Protein AF-A0A3D0PWL9-F1 (afdb_monomer_lite)

Structure (mmCIF, N/CA/C/O backbone):
data_AF-A0A3D0PWL9-F1
#
_entry.id   AF-A0A3D0PWL9-F1
#
loop_
_atom_site.group_PDB
_atom_site.id
_atom_site.type_symbol
_atom_site.label_atom_id
_atom_site.label_alt_id
_atom_site.label_comp_id
_atom_site.label_asym_id
_atom_site.label_entity_id
_atom_site.label_seq_id
_atom_site.pdbx_PDB_ins_code
_atom_site.Cartn_x
_atom_site.Cartn_y
_atom_site.Cartn_z
_atom_site.occupancy
_atom_site.B_iso_or_equiv
_atom_site.auth_seq_id
_atom_site.auth_comp_id
_atom_site.auth_asym_id
_atom_site.auth_atom_id
_atom_site.pdbx_PDB_model_num
ATOM 1 N N . MET A 1 1 ? -7.372 16.888 -9.973 1.00 83.00 1 MET A N 1
ATOM 2 C CA . MET A 1 1 ? -7.959 16.353 -8.741 1.00 83.00 1 MET A CA 1
ATOM 3 C C . MET A 1 1 ? -7.064 16.770 -7.584 1.00 83.00 1 MET A C 1
ATOM 5 O O . MET A 1 1 ? -5.863 16.536 -7.675 1.00 83.00 1 MET A O 1
ATOM 9 N N . THR A 1 2 ? -7.591 17.469 -6.586 1.00 95.00 2 THR A N 1
ATOM 10 C CA . THR A 1 2 ? -6.885 17.849 -5.353 1.00 95.00 2 THR A CA 1
ATOM 11 C C . THR A 1 2 ? -6.848 16.678 -4.365 1.00 95.00 2 THR A C 1
ATOM 13 O O . THR A 1 2 ? -7.515 15.664 -4.570 1.00 95.00 2 THR A O 1
ATOM 16 N N . GLU A 1 3 ? -6.076 16.801 -3.282 1.00 89.62 3 GLU A N 1
ATOM 17 C CA . GLU A 1 3 ? -6.053 15.789 -2.212 1.00 89.62 3 GLU A CA 1
ATOM 18 C C . GLU A 1 3 ? -7.421 15.615 -1.540 1.00 89.62 3 GLU A C 1
ATOM 20 O O . GLU A 1 3 ? -7.842 14.486 -1.294 1.00 89.62 3 GLU A O 1
ATOM 25 N N . ASP A 1 4 ? -8.155 16.709 -1.327 1.00 94.19 4 ASP A N 1
ATOM 26 C CA . ASP A 1 4 ? -9.501 16.666 -0.746 1.00 94.19 4 ASP A CA 1
ATOM 27 C C . ASP A 1 4 ? -10.515 15.990 -1.685 1.00 94.19 4 ASP A C 1
ATOM 29 O O . ASP A 1 4 ? -11.371 15.218 -1.241 1.00 94.19 4 ASP A O 1
ATOM 33 N N . GLU A 1 5 ? -10.399 16.226 -2.997 1.00 96.50 5 GLU A N 1
ATOM 34 C CA . GLU A 1 5 ? -11.225 15.551 -4.005 1.00 96.50 5 GLU A CA 1
ATOM 35 C C . GLU A 1 5 ? -10.928 14.041 -4.038 1.00 96.50 5 GLU A C 1
ATOM 37 O O . GLU A 1 5 ? -11.859 13.238 -4.045 1.00 96.50 5 GLU A O 1
ATOM 42 N N . MET A 1 6 ? -9.652 13.636 -3.965 1.00 95.88 6 MET A N 1
ATOM 43 C CA . MET A 1 6 ? -9.267 12.219 -3.856 1.00 95.88 6 MET A CA 1
ATOM 44 C C . MET A 1 6 ? -9.830 11.573 -2.593 1.00 95.88 6 MET A C 1
ATOM 46 O O . MET A 1 6 ? -10.411 10.488 -2.651 1.00 95.88 6 MET A O 1
ATOM 50 N N . LYS A 1 7 ? -9.696 12.255 -1.452 1.00 95.56 7 LYS A N 1
ATOM 51 C CA . LYS A 1 7 ? -10.207 11.763 -0.176 1.00 95.56 7 LYS A CA 1
ATOM 52 C C . LYS A 1 7 ? -11.719 11.560 -0.209 1.00 95.56 7 LYS A C 1
ATOM 54 O O . LYS A 1 7 ? -12.205 10.568 0.328 1.00 95.56 7 LYS A O 1
ATOM 59 N N . THR A 1 8 ? -12.451 12.460 -0.861 1.00 97.69 8 THR A N 1
ATOM 60 C CA . THR A 1 8 ? -13.902 12.321 -1.042 1.00 97.69 8 THR A CA 1
ATOM 61 C C . THR A 1 8 ? -14.238 11.021 -1.777 1.00 97.69 8 THR A C 1
ATOM 63 O O . THR A 1 8 ? -15.021 10.224 -1.266 1.00 97.69 8 THR A O 1
ATOM 66 N N . VAL A 1 9 ? -13.561 10.742 -2.896 1.00 97.81 9 VAL A N 1
ATOM 67 C CA . VAL A 1 9 ? -13.748 9.498 -3.666 1.00 97.81 9 VAL A CA 1
ATOM 68 C C . VAL A 1 9 ? -13.426 8.255 -2.831 1.00 97.81 9 VAL A C 1
ATOM 70 O O . VAL A 1 9 ? -14.142 7.257 -2.895 1.00 97.81 9 VAL A O 1
ATOM 73 N N . TRP A 1 10 ? -12.370 8.292 -2.015 1.00 97.12 10 TRP A N 1
ATOM 74 C CA . TRP A 1 10 ? -12.022 7.173 -1.134 1.00 97.12 10 TRP A CA 1
ATOM 75 C C . TRP A 1 10 ? -13.107 6.890 -0.095 1.00 97.12 10 TRP A C 1
ATOM 77 O O . TRP A 1 10 ? -13.467 5.732 0.111 1.00 97.12 10 TRP A O 1
ATOM 87 N N . LEU A 1 11 ? -13.651 7.932 0.536 1.00 97.88 11 LEU A N 1
ATOM 88 C CA . LEU A 1 11 ? -14.716 7.789 1.528 1.00 97.88 11 LEU A CA 1
ATOM 89 C C . LEU A 1 11 ? -16.005 7.247 0.898 1.00 97.88 11 LEU A C 1
ATOM 91 O O . LEU A 1 11 ? -16.602 6.327 1.452 1.00 97.88 11 LEU A O 1
ATOM 95 N N . GLU A 1 12 ? -16.388 7.747 -0.278 1.00 98.12 12 GLU A N 1
ATOM 96 C CA . GLU A 1 12 ? -17.533 7.232 -1.042 1.00 98.12 12 GLU A CA 1
ATOM 97 C C . GLU A 1 12 ? -17.338 5.761 -1.440 1.00 98.12 12 GLU A C 1
ATOM 99 O O . GLU A 1 12 ? -18.257 4.950 -1.333 1.00 98.12 12 GLU A O 1
ATOM 104 N N . SER A 1 13 ? -16.123 5.387 -1.845 1.00 97.56 13 SER A N 1
ATOM 105 C CA . SER A 1 13 ? -15.772 4.006 -2.191 1.00 97.56 13 SER A CA 1
ATOM 106 C C . SER A 1 13 ? -15.861 3.064 -0.980 1.00 97.56 13 SER A C 1
ATOM 108 O O . SER A 1 13 ? -16.350 1.935 -1.089 1.00 97.56 13 SER A O 1
ATOM 110 N N . ILE A 1 14 ? -15.437 3.520 0.202 1.00 98.19 14 ILE A N 1
ATOM 111 C CA . ILE A 1 14 ? -15.566 2.752 1.448 1.00 98.19 14 ILE A CA 1
ATOM 112 C C . ILE A 1 14 ? -17.038 2.588 1.838 1.00 98.19 14 ILE A C 1
ATOM 114 O O . ILE A 1 14 ? -17.431 1.482 2.210 1.00 98.19 14 ILE A O 1
ATOM 118 N N . ASP A 1 15 ? -17.842 3.649 1.740 1.00 98.31 15 ASP A N 1
ATOM 119 C CA . ASP A 1 15 ? -19.278 3.612 2.050 1.00 98.31 15 ASP A CA 1
ATOM 120 C C . ASP A 1 15 ? -20.036 2.664 1.107 1.00 98.31 15 ASP A C 1
ATOM 122 O O . ASP A 1 15 ? -20.815 1.821 1.550 1.00 98.31 15 ASP A O 1
ATOM 126 N N . HIS A 1 16 ? -19.731 2.725 -0.191 1.00 98.19 16 HIS A N 1
ATOM 127 C CA . HIS A 1 16 ? -20.399 1.920 -1.208 1.00 98.19 16 HIS A CA 1
ATOM 128 C C . HIS A 1 16 ? -20.038 0.426 -1.143 1.00 98.19 16 HIS A C 1
ATOM 130 O O . HIS A 1 16 ? -20.919 -0.436 -1.192 1.00 98.19 16 HIS A O 1
ATOM 136 N N . TYR A 1 17 ? -18.745 0.094 -1.066 1.00 97.88 17 TYR A N 1
ATOM 137 C CA . TYR A 1 17 ? -18.282 -1.299 -1.147 1.00 97.88 17 TYR A CA 1
ATOM 138 C C . TYR A 1 17 ? -18.131 -1.971 0.222 1.00 97.88 17 TYR A C 1
ATOM 140 O O . TYR A 1 17 ? -18.188 -3.202 0.316 1.00 97.88 17 TYR A O 1
ATOM 148 N N . GLY A 1 18 ? -17.969 -1.182 1.281 1.00 98.06 18 GLY A N 1
ATOM 149 C CA . GLY A 1 18 ? -17.751 -1.659 2.636 1.00 98.06 18 GLY A CA 1
ATOM 150 C C . GLY A 1 18 ? -16.294 -2.023 2.927 1.00 98.06 18 GLY A C 1
ATOM 151 O O . GLY A 1 18 ? -15.519 -2.445 2.066 1.00 98.06 18 GLY A O 1
ATOM 152 N N . LYS A 1 19 ? -15.941 -1.903 4.210 1.00 98.00 19 LYS A N 1
ATOM 153 C CA . LYS A 1 19 ? -14.581 -2.100 4.725 1.00 98.00 19 LYS A CA 1
ATOM 154 C C . LYS A 1 19 ? -13.970 -3.464 4.392 1.00 98.00 19 LYS A C 1
ATOM 156 O O . LYS A 1 19 ? -12.793 -3.541 4.073 1.00 98.00 19 LYS A O 1
ATOM 161 N N . GLU A 1 20 ? -14.748 -4.540 4.480 1.00 98.31 20 GLU A N 1
ATOM 162 C CA . GLU A 1 20 ? -14.241 -5.896 4.234 1.00 98.31 20 GLU A CA 1
ATOM 163 C C . GLU A 1 20 ? -13.765 -6.072 2.789 1.00 98.31 20 GLU A C 1
ATOM 165 O O . GLU A 1 20 ? -12.634 -6.499 2.566 1.00 98.31 20 GLU A O 1
ATOM 170 N N . LYS A 1 21 ? -14.593 -5.679 1.813 1.00 98.31 21 LYS A N 1
ATOM 171 C CA . LYS A 1 21 ? -14.244 -5.787 0.392 1.00 98.31 21 LYS A CA 1
ATOM 172 C C . LYS A 1 21 ? -13.051 -4.908 0.040 1.00 98.31 21 LYS A C 1
ATOM 174 O O . LYS A 1 21 ? -12.140 -5.379 -0.624 1.00 98.31 21 LYS A O 1
ATOM 179 N N . GLN A 1 22 ? -13.024 -3.671 0.533 1.00 98.44 22 GLN A N 1
ATOM 180 C CA . GLN A 1 22 ? -11.897 -2.763 0.309 1.00 98.44 22 GLN A CA 1
ATOM 181 C C . GLN A 1 22 ? -10.588 -3.311 0.888 1.00 98.44 22 GLN A C 1
ATOM 183 O O . GLN A 1 22 ? -9.543 -3.208 0.254 1.00 98.44 22 GLN A O 1
ATOM 188 N N . SER A 1 23 ? -10.627 -3.948 2.062 1.00 98.38 23 SER A N 1
ATOM 189 C CA . SER A 1 23 ? -9.445 -4.606 2.627 1.00 98.38 23 SER A CA 1
ATOM 190 C C . SER A 1 23 ? -8.978 -5.802 1.794 1.00 98.38 23 SER A C 1
ATOM 192 O O . SER A 1 23 ? -7.773 -6.014 1.697 1.00 98.38 23 SER A O 1
ATOM 194 N N . ILE A 1 24 ? -9.896 -6.565 1.186 1.00 98.56 24 ILE A N 1
ATOM 195 C CA . ILE A 1 24 ? -9.546 -7.652 0.257 1.00 98.56 24 ILE A CA 1
ATOM 196 C C . ILE A 1 24 ? -8.854 -7.083 -0.983 1.00 98.56 24 ILE A C 1
ATOM 198 O O . ILE A 1 24 ? -7.765 -7.545 -1.309 1.00 98.56 24 ILE A O 1
ATOM 202 N N . VAL A 1 25 ? -9.409 -6.030 -1.589 1.00 98.31 25 VAL A N 1
ATOM 203 C CA . VAL A 1 25 ? -8.773 -5.329 -2.717 1.00 98.31 25 VAL A CA 1
ATOM 204 C C . VAL A 1 25 ? -7.371 -4.860 -2.325 1.00 98.31 25 VAL A C 1
ATOM 206 O O . VAL A 1 25 ? -6.404 -5.170 -3.005 1.00 98.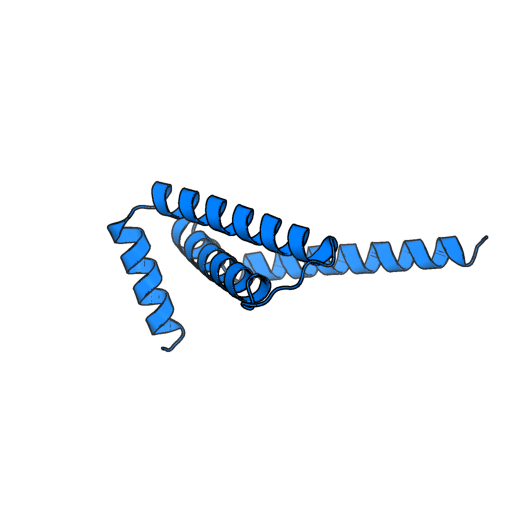31 25 VAL A O 1
ATOM 209 N N . CYS A 1 26 ? -7.204 -4.250 -1.145 1.00 98.56 26 CYS A N 1
ATOM 210 C CA . CYS A 1 26 ? -5.877 -3.847 -0.666 1.00 98.56 26 CYS A CA 1
ATOM 211 C C . CYS A 1 26 ? -4.873 -5.012 -0.569 1.00 98.56 26 CYS A C 1
ATOM 213 O O . CYS A 1 26 ? -3.669 -4.802 -0.732 1.00 98.56 26 CYS A O 1
ATOM 215 N N . MET A 1 27 ? -5.336 -6.230 -0.266 1.00 98.69 27 MET A N 1
ATOM 216 C CA . MET A 1 27 ? -4.484 -7.423 -0.254 1.00 98.69 27 MET A CA 1
ATOM 217 C C . MET A 1 27 ? -4.104 -7.868 -1.669 1.00 98.69 27 MET A C 1
ATOM 219 O O . MET A 1 27 ? -2.970 -8.306 -1.866 1.00 98.69 27 MET A O 1
ATOM 223 N N . GLU A 1 28 ? -5.031 -7.759 -2.622 1.00 98.50 28 GLU A N 1
ATOM 224 C CA . GLU A 1 28 ? -4.819 -8.062 -4.040 1.00 98.50 28 GLU A CA 1
ATOM 225 C C . GLU A 1 28 ? -3.772 -7.111 -4.637 1.00 98.50 28 GLU A C 1
ATOM 227 O O . GLU A 1 28 ? -2.739 -7.597 -5.094 1.00 98.50 28 GLU A O 1
ATOM 232 N N . GLU A 1 29 ? -3.917 -5.794 -4.461 1.00 98.31 29 GLU A N 1
ATOM 233 C CA . GLU A 1 29 ? -2.946 -4.796 -4.957 1.00 98.31 29 GLU A CA 1
ATOM 234 C C . GLU A 1 29 ? -1.540 -5.001 -4.362 1.00 98.31 29 GLU A C 1
ATOM 236 O O . GLU A 1 29 ? -0.507 -4.898 -5.027 1.00 98.31 29 GLU A O 1
ATOM 241 N N . CYS A 1 30 ? -1.456 -5.376 -3.078 1.00 98.50 30 CYS A N 1
ATOM 242 C CA . CYS A 1 30 ? -0.171 -5.735 -2.475 1.00 98.50 30 CYS A CA 1
ATOM 243 C C . CYS A 1 30 ? 0.459 -6.971 -3.144 1.00 98.50 30 CYS A C 1
ATOM 245 O O . CYS A 1 30 ? 1.686 -7.056 -3.252 1.00 98.50 30 CYS A O 1
ATOM 247 N N . ALA A 1 31 ? -0.351 -7.949 -3.558 1.00 98.19 31 ALA A N 1
ATOM 248 C CA . ALA A 1 31 ? 0.120 -9.142 -4.251 1.00 98.19 31 ALA A CA 1
ATOM 249 C C . ALA A 1 31 ? 0.579 -8.827 -5.682 1.00 98.19 31 ALA A C 1
ATOM 251 O O . ALA A 1 31 ? 1.572 -9.403 -6.139 1.00 98.19 31 ALA A O 1
ATOM 252 N N . GLU A 1 32 ? -0.085 -7.905 -6.367 1.00 97.12 32 GLU A N 1
ATOM 253 C CA . GLU A 1 32 ? 0.296 -7.456 -7.705 1.00 97.12 32 GLU A CA 1
ATOM 254 C C . GLU A 1 32 ? 1.608 -6.645 -7.675 1.00 97.12 32 GLU A C 1
ATOM 256 O O . GLU A 1 32 ? 2.559 -6.991 -8.393 1.00 97.12 32 GLU A O 1
ATOM 261 N N . LEU A 1 33 ? 1.796 -5.756 -6.688 1.00 97.81 33 LEU A N 1
ATOM 262 C CA . LEU A 1 33 ? 3.090 -5.105 -6.437 1.00 97.81 33 LEU A CA 1
ATOM 263 C C . LEU A 1 33 ? 4.219 -6.117 -6.160 1.00 97.81 33 LEU A C 1
ATOM 265 O O . LEU A 1 33 ? 5.333 -5.978 -6.681 1.00 97.81 33 LEU A O 1
ATOM 269 N N . ILE A 1 34 ? 3.957 -7.176 -5.382 1.00 97.38 34 ILE A N 1
ATOM 270 C CA . ILE A 1 34 ? 4.928 -8.267 -5.170 1.00 97.38 34 ILE A CA 1
ATOM 271 C C . ILE A 1 34 ? 5.315 -8.912 -6.509 1.00 97.38 34 ILE A C 1
ATOM 273 O O . ILE A 1 34 ? 6.502 -9.164 -6.763 1.00 97.38 34 ILE A O 1
ATOM 277 N N . GLN A 1 35 ? 4.342 -9.180 -7.382 1.00 95.19 35 GLN A N 1
ATOM 278 C CA . GLN A 1 35 ? 4.600 -9.757 -8.700 1.00 95.19 35 GLN A CA 1
ATOM 279 C C . GLN A 1 35 ? 5.422 -8.812 -9.583 1.00 95.19 35 GLN A C 1
ATOM 281 O O . GLN A 1 35 ? 6.373 -9.273 -10.227 1.00 95.19 35 GLN A O 1
ATOM 286 N N . ALA A 1 36 ? 5.111 -7.515 -9.591 1.00 94.7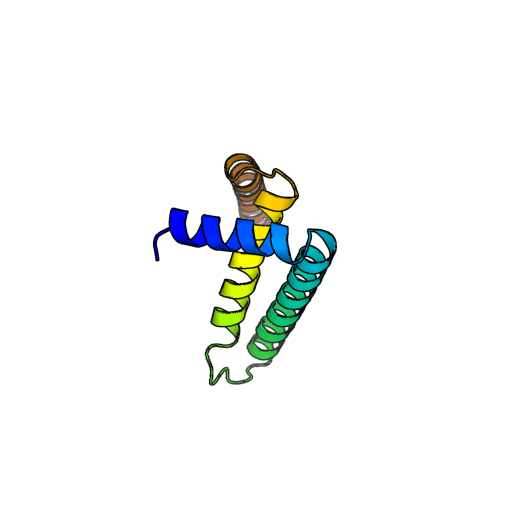5 36 ALA A N 1
ATOM 287 C CA . ALA A 1 36 ? 5.835 -6.500 -10.351 1.00 94.75 36 ALA A CA 1
ATOM 288 C C . ALA A 1 36 ? 7.307 -6.406 -9.921 1.00 94.75 36 ALA A C 1
ATOM 290 O O . ALA A 1 36 ? 8.212 -6.527 -10.757 1.00 94.75 36 ALA A O 1
ATOM 291 N N . ILE A 1 37 ? 7.569 -6.332 -8.610 1.00 95.38 37 ILE A N 1
ATOM 292 C CA . ILE A 1 37 ? 8.928 -6.371 -8.042 1.00 95.38 37 ILE A CA 1
ATOM 293 C C . ILE A 1 37 ? 9.651 -7.656 -8.470 1.00 95.38 37 ILE A C 1
ATOM 295 O O . ILE A 1 37 ? 10.796 -7.623 -8.928 1.00 95.38 37 ILE A O 1
ATOM 299 N N . SER A 1 38 ? 8.976 -8.804 -8.379 1.00 93.94 38 SER A N 1
ATOM 300 C CA . SER A 1 38 ? 9.540 -10.106 -8.745 1.00 93.94 38 SER A CA 1
ATOM 301 C C . SER A 1 38 ? 9.900 -10.198 -10.236 1.00 93.94 38 SER A C 1
ATOM 303 O O . SER A 1 38 ? 10.936 -10.761 -10.603 1.00 93.94 38 SER A O 1
ATOM 305 N N . LYS A 1 39 ? 9.063 -9.649 -11.129 1.00 90.75 39 LYS A N 1
ATOM 306 C CA . LYS A 1 39 ? 9.339 -9.560 -12.575 1.00 90.75 39 LYS A CA 1
ATOM 307 C C . LYS A 1 39 ? 10.577 -8.694 -12.835 1.00 90.75 39 LYS A C 1
ATOM 309 O O . LYS A 1 39 ? 11.472 -9.156 -13.547 1.00 90.75 39 LYS A O 1
ATOM 314 N N . ARG A 1 40 ? 10.662 -7.515 -12.206 1.00 90.50 40 ARG A N 1
ATOM 315 C CA . ARG A 1 40 ? 11.802 -6.590 -12.321 1.00 90.50 40 ARG A CA 1
ATOM 316 C C . ARG A 1 40 ? 13.114 -7.218 -11.862 1.00 90.50 40 ARG A C 1
ATOM 318 O O . ARG A 1 40 ? 14.104 -7.145 -12.584 1.00 90.50 40 ARG A O 1
ATOM 325 N N . LEU A 1 41 ? 13.108 -7.912 -10.724 1.00 92.12 41 LEU A N 1
ATOM 326 C CA . LEU A 1 41 ? 14.294 -8.592 -10.190 1.00 92.12 41 LEU A CA 1
ATOM 327 C C . LEU A 1 41 ? 14.862 -9.644 -11.158 1.00 92.12 41 LEU A C 1
ATOM 329 O O . LEU A 1 41 ? 16.071 -9.831 -11.235 1.00 92.12 41 LEU A O 1
ATOM 333 N N . ARG A 1 42 ? 13.999 -10.321 -11.925 1.00 92.69 42 ARG A N 1
ATOM 334 C CA . ARG A 1 42 ? 14.400 -11.325 -12.928 1.00 92.69 42 ARG A CA 1
ATOM 335 C C . ARG A 1 42 ? 14.871 -10.718 -14.256 1.00 92.69 42 ARG A C 1
ATOM 337 O O . ARG A 1 42 ? 15.021 -11.456 -15.226 1.00 92.69 42 ARG A O 1
ATOM 344 N N . GLY A 1 43 ? 15.052 -9.398 -14.328 1.00 85.88 43 GLY A N 1
ATOM 345 C CA . GLY A 1 43 ? 15.485 -8.701 -15.540 1.00 85.88 43 GLY A CA 1
ATOM 346 C C . GLY A 1 43 ? 14.446 -8.707 -16.662 1.00 85.88 43 GLY A C 1
ATOM 347 O O . GLY A 1 43 ? 14.799 -8.478 -17.817 1.00 85.88 43 GLY A O 1
ATOM 348 N N . LYS A 1 44 ? 13.170 -8.988 -16.354 1.00 80.75 44 LYS A N 1
ATOM 349 C CA . LYS A 1 44 ? 12.113 -8.889 -17.362 1.00 80.75 44 LYS A CA 1
ATOM 350 C C . LYS A 1 44 ? 11.872 -7.410 -17.694 1.00 80.75 44 LYS A C 1
ATOM 352 O O . LYS A 1 44 ? 11.817 -6.599 -16.764 1.00 80.75 44 LYS A O 1
ATOM 357 N N . PRO A 1 45 ? 11.721 -7.056 -18.983 1.00 76.62 45 PRO A N 1
ATOM 358 C CA . PRO A 1 45 ? 11.295 -5.718 -19.357 1.00 76.62 45 PRO A CA 1
ATOM 359 C C . PRO A 1 45 ? 9.932 -5.421 -18.729 1.00 76.62 45 PRO A C 1
ATOM 361 O O . PRO A 1 45 ? 9.122 -6.325 -18.518 1.00 76.62 45 PRO A O 1
ATOM 364 N N . ASP A 1 46 ? 9.705 -4.151 -18.427 1.00 76.56 46 ASP A N 1
ATOM 365 C CA . ASP A 1 46 ? 8.440 -3.633 -17.908 1.00 76.56 46 ASP A CA 1
ATOM 366 C C . ASP A 1 46 ? 7.902 -2.640 -18.936 1.00 76.56 46 ASP A C 1
ATOM 368 O O . ASP A 1 46 ? 8.176 -1.440 -18.840 1.00 76.56 46 ASP A O 1
ATOM 372 N N . PRO A 1 47 ? 7.293 -3.161 -20.009 1.00 67.69 47 PRO A N 1
ATOM 373 C CA . PRO A 1 47 ? 6.913 -2.353 -21.158 1.00 67.69 47 PRO A CA 1
ATOM 374 C C . PRO A 1 47 ? 5.844 -1.300 -20.831 1.00 67.69 47 PRO A C 1
ATOM 376 O O . PRO A 1 47 ? 5.751 -0.326 -21.570 1.00 67.69 47 PRO A O 1
ATOM 379 N N . ASP A 1 48 ? 5.130 -1.435 -19.707 1.00 72.19 48 ASP A N 1
ATOM 380 C CA . ASP A 1 48 ? 3.913 -0.664 -19.426 1.00 72.19 48 ASP A CA 1
ATOM 381 C C . ASP A 1 48 ? 3.983 0.171 -18.135 1.00 72.19 48 ASP A C 1
ATOM 383 O O . ASP A 1 48 ? 2.973 0.681 -17.671 1.00 72.19 48 ASP A O 1
ATOM 387 N N . ASN A 1 49 ? 5.170 0.349 -17.540 1.00 73.31 49 ASN A N 1
ATOM 388 C CA . ASN A 1 49 ? 5.319 0.943 -16.200 1.00 73.31 49 ASN A CA 1
ATOM 389 C C . ASN A 1 49 ? 4.518 0.199 -15.115 1.00 73.31 49 ASN A C 1
ATOM 391 O O . ASN A 1 49 ? 4.118 0.811 -14.122 1.00 73.31 49 ASN A O 1
ATOM 395 N N . ASN A 1 50 ? 4.368 -1.122 -15.257 1.00 87.94 50 ASN A N 1
ATOM 396 C CA . ASN A 1 50 ? 3.663 -1.990 -14.319 1.00 87.94 50 ASN A CA 1
ATOM 397 C C . ASN A 1 50 ? 4.195 -1.766 -12.899 1.00 87.94 50 ASN A C 1
ATOM 399 O O . ASN A 1 50 ? 3.413 -1.743 -11.975 1.00 87.94 50 ASN A O 1
ATOM 403 N N . LEU A 1 51 ? 5.496 -1.550 -12.662 1.00 93.12 51 LEU A N 1
ATOM 404 C CA . LEU A 1 51 ? 5.945 -1.278 -11.285 1.00 93.12 51 LEU A CA 1
ATOM 405 C C . LEU A 1 51 ? 5.372 0.033 -10.711 1.00 93.12 51 LEU A C 1
ATOM 407 O O . LEU A 1 51 ? 5.069 0.099 -9.524 1.00 93.12 51 LEU A O 1
ATOM 411 N N . THR A 1 52 ? 5.282 1.085 -11.522 1.00 94.38 52 THR A N 1
ATOM 412 C CA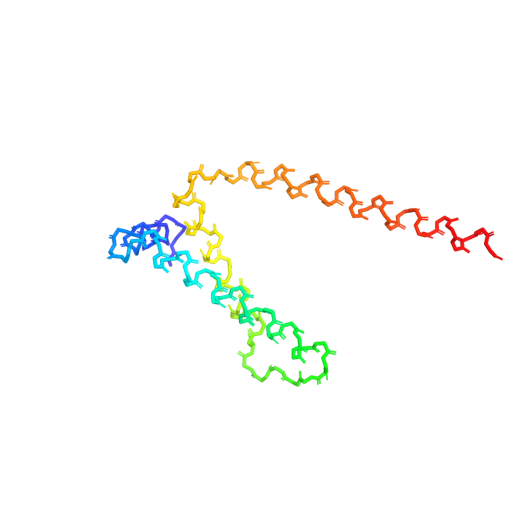 . THR A 1 52 ? 4.814 2.401 -11.071 1.00 94.38 52 THR A CA 1
ATOM 413 C C . THR A 1 52 ? 3.313 2.407 -10.816 1.00 94.38 52 THR A C 1
ATOM 415 O O . THR A 1 52 ? 2.893 3.006 -9.830 1.00 94.38 52 THR A O 1
ATOM 418 N N . GLU A 1 53 ? 2.537 1.737 -11.668 1.00 95.62 53 GLU A N 1
ATOM 419 C CA . GLU A 1 53 ? 1.088 1.562 -11.506 1.00 95.62 53 GLU A CA 1
ATOM 420 C C . GLU A 1 53 ? 0.771 0.862 -10.180 1.00 95.62 53 GLU A C 1
ATOM 422 O O . GLU A 1 53 ? 0.157 1.451 -9.302 1.00 95.62 53 GLU A O 1
ATOM 427 N N . GLU A 1 54 ? 1.404 -0.278 -9.932 1.00 97.19 54 GLU A N 1
ATOM 428 C CA . GLU A 1 54 ? 1.180 -1.096 -8.730 1.00 97.19 54 GLU A CA 1
ATOM 429 C C . GLU A 1 54 ? 1.628 -0.388 -7.440 1.00 97.19 54 GLU A C 1
ATOM 431 O O . GLU A 1 54 ? 1.088 -0.578 -6.349 1.00 97.19 54 GLU A O 1
ATOM 436 N N . MET A 1 55 ? 2.655 0.465 -7.537 1.00 97.38 55 MET A N 1
ATOM 437 C CA . MET A 1 55 ? 3.040 1.346 -6.433 1.00 97.38 55 MET A CA 1
ATOM 438 C C . MET A 1 55 ? 1.970 2.408 -6.162 1.00 97.38 55 MET A C 1
ATOM 440 O O . MET A 1 55 ? 1.769 2.779 -5.001 1.00 97.38 55 MET A O 1
ATOM 444 N N . ALA A 1 56 ? 1.309 2.919 -7.202 1.00 97.06 56 ALA A N 1
ATOM 445 C CA . ALA A 1 56 ? 0.199 3.851 -7.067 1.00 97.06 56 ALA A CA 1
ATOM 446 C C . ALA A 1 56 ? -1.032 3.154 -6.466 1.00 97.06 56 ALA A C 1
ATOM 448 O O . ALA A 1 56 ? -1.599 3.692 -5.512 1.00 97.06 56 ALA A O 1
ATOM 449 N N . ASP A 1 57 ? -1.362 1.939 -6.906 1.00 97.94 57 ASP A N 1
ATOM 450 C CA . ASP A 1 57 ? -2.483 1.157 -6.371 1.00 97.94 57 ASP A CA 1
ATOM 451 C C . ASP A 1 57 ? -2.291 0.854 -4.883 1.00 97.94 57 ASP A C 1
ATOM 453 O O . ASP A 1 57 ? -3.151 1.163 -4.050 1.00 97.94 57 ASP A O 1
ATOM 457 N N . VAL A 1 58 ? -1.094 0.410 -4.483 1.00 98.31 58 VAL A N 1
ATOM 458 C CA . VAL A 1 58 ? -0.764 0.229 -3.061 1.00 98.31 58 VAL A CA 1
ATOM 459 C C . VAL A 1 58 ? -0.764 1.560 -2.296 1.00 98.31 58 VAL A C 1
ATOM 461 O O . VAL A 1 58 ? -1.150 1.597 -1.126 1.00 98.31 58 VAL A O 1
ATOM 464 N N . THR A 1 59 ? -0.386 2.678 -2.922 1.00 97.69 59 THR A N 1
ATOM 465 C CA . THR A 1 59 ? -0.475 4.007 -2.286 1.00 97.69 59 THR A CA 1
ATOM 466 C C . THR A 1 59 ? -1.930 4.394 -2.009 1.00 97.69 59 THR A C 1
ATOM 468 O O . THR A 1 59 ? -2.236 4.908 -0.928 1.00 97.69 59 THR A O 1
ATOM 471 N N . ILE A 1 60 ? -2.848 4.110 -2.932 1.00 97.94 60 ILE A N 1
ATOM 472 C CA . ILE A 1 60 ? -4.290 4.293 -2.722 1.00 97.94 60 ILE A CA 1
ATOM 473 C C . ILE A 1 60 ? -4.774 3.374 -1.595 1.00 97.94 60 ILE A C 1
ATOM 475 O O . ILE A 1 60 ? -5.450 3.841 -0.678 1.00 97.94 60 ILE A O 1
ATOM 479 N N . CYS A 1 61 ? -4.345 2.111 -1.582 1.00 98.31 61 CYS A N 1
ATOM 480 C CA . CYS A 1 61 ? -4.671 1.159 -0.520 1.00 98.31 61 CYS A CA 1
ATOM 481 C C . CYS A 1 61 ? -4.228 1.646 0.862 1.00 98.31 61 CYS A C 1
ATOM 483 O O . CYS A 1 61 ? -4.991 1.560 1.821 1.00 98.31 61 CYS A O 1
ATOM 485 N N . LEU A 1 62 ? -3.028 2.225 0.988 1.00 98.19 62 LEU A N 1
ATOM 486 C CA . LEU A 1 62 ? -2.573 2.819 2.248 1.00 98.19 62 LEU A CA 1
ATOM 487 C C . LEU A 1 62 ? -3.499 3.953 2.706 1.00 98.19 62 LEU A C 1
ATOM 489 O O . LEU A 1 62 ? -3.776 4.063 3.899 1.00 98.19 62 LEU A O 1
ATOM 493 N N . ASN A 1 63 ? -4.010 4.771 1.783 1.00 97.69 63 ASN A N 1
ATOM 494 C CA . ASN A 1 63 ? -4.980 5.811 2.112 1.00 97.69 63 ASN A CA 1
ATOM 495 C C . ASN A 1 63 ? -6.338 5.239 2.538 1.00 97.69 63 ASN A C 1
ATOM 497 O O . ASN A 1 63 ? -6.863 5.645 3.574 1.00 97.69 63 ASN A O 1
ATOM 501 N N . LEU A 1 64 ? -6.863 4.244 1.822 1.00 98.12 64 LEU A N 1
ATOM 502 C CA . LEU A 1 64 ? -8.102 3.558 2.198 1.00 98.12 64 LEU A CA 1
ATOM 503 C C . LEU A 1 64 ? -7.981 2.894 3.577 1.00 98.12 64 LEU A C 1
ATOM 505 O O . LEU A 1 64 ? -8.862 3.047 4.421 1.00 98.12 64 LEU A O 1
ATOM 509 N N . LEU A 1 65 ? -6.868 2.210 3.855 1.00 98.31 65 LEU A N 1
ATOM 510 C CA . LEU A 1 65 ? -6.603 1.584 5.151 1.00 98.31 65 LEU A CA 1
ATOM 511 C C . LEU A 1 65 ? -6.529 2.616 6.287 1.00 98.31 65 LEU A C 1
ATOM 513 O O . LEU A 1 65 ? -7.048 2.353 7.374 1.00 98.31 65 LEU A O 1
ATOM 517 N N . LYS A 1 66 ? -5.936 3.797 6.052 1.00 97.94 66 LYS A N 1
ATOM 518 C CA . LYS A 1 66 ? -5.938 4.891 7.037 1.00 97.94 66 LYS A CA 1
ATOM 519 C C . LYS A 1 66 ? -7.356 5.287 7.429 1.00 97.94 66 LYS A C 1
ATOM 521 O O . LYS A 1 66 ? -7.673 5.284 8.618 1.00 97.94 66 LYS A O 1
ATOM 526 N N . GLU A 1 67 ? -8.215 5.552 6.448 1.00 97.50 67 GLU A N 1
ATOM 527 C CA . GLU A 1 67 ? -9.600 5.964 6.701 1.00 97.50 67 GLU A CA 1
ATOM 528 C C . GLU A 1 67 ? -10.423 4.827 7.339 1.00 97.50 67 GLU A C 1
ATOM 530 O O . GLU A 1 67 ? -11.100 5.035 8.344 1.00 97.50 67 GLU A O 1
ATOM 535 N N . MET A 1 68 ? -10.306 3.589 6.842 1.00 98.12 68 MET A N 1
ATOM 536 C CA . MET A 1 68 ? -11.071 2.436 7.344 1.00 98.12 68 MET A CA 1
ATOM 537 C C . MET A 1 68 ? -10.710 2.004 8.772 1.00 98.12 68 MET A C 1
ATOM 539 O O . MET A 1 68 ? -11.541 1.406 9.469 1.00 98.12 68 MET A O 1
ATOM 543 N N . TYR A 1 69 ? -9.464 2.212 9.199 1.00 97.94 69 TYR A N 1
ATOM 544 C CA . TYR A 1 69 ? -8.961 1.760 10.503 1.00 97.94 69 TYR A CA 1
ATOM 545 C C . TYR A 1 69 ? -8.605 2.911 11.451 1.00 97.94 69 TYR A C 1
ATOM 547 O O . TYR A 1 69 ? -8.153 2.652 12.564 1.00 97.94 69 TYR A O 1
ATOM 555 N N . GLY A 1 70 ? -8.848 4.162 11.048 1.00 97.06 70 GLY A N 1
ATOM 556 C CA . GLY A 1 70 ? -8.592 5.343 11.870 1.00 97.06 70 GLY A CA 1
ATOM 557 C C . GLY A 1 70 ? -7.108 5.586 12.150 1.00 97.06 70 GLY A C 1
ATOM 558 O O . GLY A 1 70 ? -6.773 6.111 13.210 1.00 97.06 70 GLY A O 1
ATOM 559 N N . VAL A 1 71 ? -6.225 5.186 11.230 1.00 97.75 71 VAL A N 1
ATOM 560 C CA . VAL A 1 71 ? -4.772 5.362 11.363 1.00 97.75 71 VAL A CA 1
ATOM 561 C C . VAL A 1 71 ? -4.381 6.736 10.839 1.00 97.75 71 VAL A C 1
ATOM 563 O O . VAL A 1 71 ? -4.693 7.087 9.702 1.00 97.75 71 VAL A O 1
ATOM 566 N N . LYS A 1 72 ? -3.663 7.515 11.649 1.00 96.81 72 LYS A N 1
ATOM 567 C CA . LYS A 1 72 ? -3.227 8.863 11.269 1.00 96.81 72 LYS A CA 1
ATOM 568 C C . LYS A 1 72 ? -1.873 8.839 10.568 1.00 96.81 72 LYS A C 1
ATOM 570 O O . LYS A 1 72 ? -0.991 8.046 10.901 1.00 96.81 72 LYS A O 1
ATOM 575 N N . ASP A 1 73 ? -1.653 9.805 9.679 1.00 95.56 73 ASP A N 1
ATOM 576 C CA . ASP A 1 73 ? -0.360 9.975 9.004 1.00 95.56 73 ASP A CA 1
ATOM 577 C C . ASP A 1 73 ? 0.797 10.203 9.987 1.00 95.56 73 ASP A C 1
ATOM 579 O O . ASP A 1 73 ? 1.894 9.689 9.780 1.00 95.56 73 ASP A O 1
ATOM 583 N N . CYS A 1 74 ? 0.561 10.904 11.104 1.00 96.81 74 CYS A N 1
ATOM 584 C CA . CYS A 1 74 ? 1.592 11.111 12.125 1.00 96.81 74 CYS A CA 1
ATOM 585 C C . CYS A 1 74 ? 2.079 9.796 12.756 1.00 96.81 74 CYS A C 1
ATOM 587 O O . CYS A 1 74 ? 3.278 9.649 12.995 1.00 96.81 74 CYS A O 1
ATOM 589 N N . GLU A 1 75 ? 1.180 8.828 12.961 1.00 97.56 75 GLU A N 1
ATOM 590 C CA . GLU A 1 75 ? 1.528 7.507 13.484 1.00 97.56 75 GLU A CA 1
ATOM 591 C C . GLU A 1 75 ? 2.388 6.758 12.461 1.00 97.56 75 GLU A C 1
ATOM 593 O O . GLU A 1 75 ? 3.471 6.271 12.790 1.00 97.56 75 GLU A O 1
ATOM 598 N N . ILE A 1 76 ? 1.972 6.734 11.192 1.00 97.44 76 ILE A N 1
ATOM 599 C CA . ILE A 1 76 ? 2.745 6.101 10.113 1.00 97.44 76 ILE A CA 1
ATOM 600 C C . ILE A 1 76 ? 4.134 6.738 9.995 1.00 97.44 76 ILE A C 1
ATOM 602 O O . ILE A 1 76 ? 5.131 6.015 9.949 1.00 97.44 76 ILE A O 1
ATOM 606 N N . HIS A 1 77 ? 4.230 8.068 10.008 1.00 97.50 77 HIS A N 1
ATOM 607 C CA . HIS A 1 77 ? 5.502 8.786 9.917 1.00 97.50 77 HIS A CA 1
ATOM 608 C C . HIS A 1 77 ? 6.452 8.461 11.076 1.00 97.50 77 HIS A C 1
ATOM 610 O O . HIS A 1 77 ? 7.653 8.275 10.854 1.00 97.50 77 HIS A O 1
ATOM 616 N N . GLU A 1 78 ? 5.940 8.322 12.302 1.00 98.19 78 GLU A N 1
ATOM 617 C CA . GLU A 1 78 ? 6.745 7.881 13.443 1.00 98.19 78 GLU A CA 1
ATOM 618 C C . GLU A 1 78 ? 7.294 6.460 13.225 1.00 98.19 78 GLU A C 1
ATOM 620 O O . GLU A 1 78 ? 8.491 6.195 13.425 1.00 98.19 78 GLU A O 1
ATOM 625 N N . TRP A 1 79 ? 6.445 5.540 12.751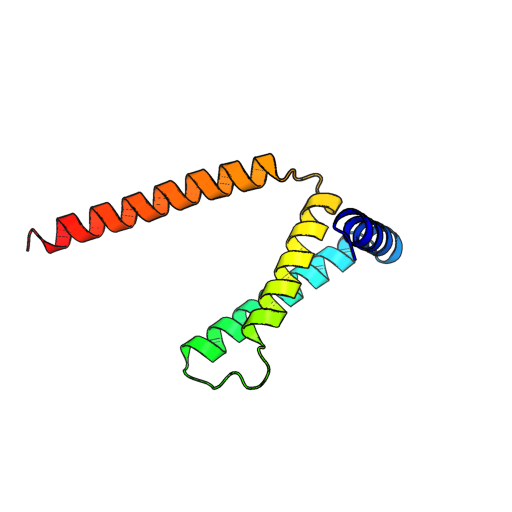 1.00 98.12 79 TRP A N 1
ATOM 626 C CA . TRP A 1 79 ? 6.853 4.170 12.439 1.00 98.12 79 TRP A CA 1
ATOM 627 C C . TRP A 1 79 ? 7.887 4.112 11.314 1.00 98.12 79 TRP A C 1
ATOM 629 O O . TRP A 1 79 ? 8.867 3.368 11.451 1.00 98.12 79 TRP A O 1
ATOM 639 N N . VAL A 1 80 ? 7.708 4.900 10.251 1.00 97.88 80 VAL A N 1
ATOM 640 C CA . VAL A 1 80 ? 8.663 5.038 9.145 1.00 97.88 80 VAL A CA 1
ATOM 641 C C . VAL A 1 80 ? 10.001 5.532 9.681 1.00 97.88 80 VAL A C 1
ATOM 643 O O . VAL A 1 80 ? 10.996 4.823 9.540 1.00 97.88 80 VAL A O 1
ATOM 646 N N . ARG A 1 81 ? 10.031 6.658 10.408 1.00 98.06 81 ARG A N 1
ATOM 647 C CA . ARG A 1 81 ? 11.263 7.221 10.985 1.00 98.06 81 ARG A CA 1
ATOM 648 C C . ARG A 1 81 ? 12.034 6.188 11.803 1.00 98.06 81 ARG A C 1
ATOM 650 O O . ARG A 1 81 ? 13.234 5.995 11.600 1.00 98.06 81 ARG A O 1
ATOM 657 N N . ARG A 1 82 ? 11.357 5.487 12.716 1.00 98.12 82 ARG A N 1
ATOM 658 C CA . ARG A 1 82 ? 11.994 4.473 13.570 1.00 98.12 82 ARG A CA 1
ATOM 659 C C . ARG A 1 82 ? 12.525 3.282 12.767 1.00 98.12 82 ARG A C 1
ATOM 661 O O . ARG A 1 82 ? 13.594 2.761 13.092 1.00 98.12 82 ARG A O 1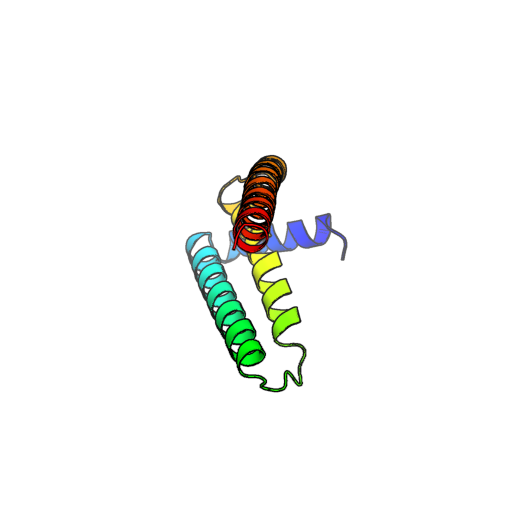
ATOM 668 N N . LYS A 1 83 ? 11.803 2.827 11.736 1.00 96.88 83 LYS A N 1
ATOM 669 C CA . LYS A 1 83 ? 12.257 1.731 10.863 1.00 96.88 83 LYS A CA 1
ATOM 670 C C . LYS A 1 83 ? 13.456 2.153 10.005 1.00 96.88 83 LYS A C 1
ATOM 672 O O . LYS A 1 83 ? 14.400 1.372 9.909 1.00 96.88 83 LYS A O 1
ATOM 677 N N . THR A 1 84 ? 13.471 3.377 9.483 1.00 96.88 84 THR A N 1
ATOM 678 C CA . THR A 1 84 ? 14.597 3.924 8.709 1.00 96.88 84 THR A CA 1
ATOM 679 C C . THR A 1 84 ? 15.860 4.053 9.560 1.00 96.88 84 THR A C 1
ATOM 681 O O . THR A 1 84 ? 16.924 3.605 9.143 1.00 96.88 84 THR A O 1
ATOM 684 N N . ILE A 1 85 ? 15.750 4.553 10.800 1.00 97.25 85 ILE A N 1
ATOM 685 C CA . ILE A 1 85 ? 16.883 4.592 11.747 1.00 97.25 85 ILE A CA 1
ATOM 686 C C . ILE A 1 85 ? 17.461 3.185 11.970 1.00 97.25 85 ILE A C 1
ATOM 688 O O . ILE A 1 85 ? 18.677 3.001 11.971 1.00 97.25 85 ILE A O 1
ATOM 692 N N . ARG A 1 86 ? 16.600 2.167 12.116 1.00 95.19 86 ARG A N 1
ATOM 693 C CA . ARG A 1 86 ? 17.044 0.773 12.273 1.00 95.19 86 ARG A CA 1
ATOM 694 C C . ARG A 1 86 ? 17.781 0.255 11.036 1.00 95.19 86 ARG A C 1
ATOM 696 O O . ARG A 1 86 ? 18.759 -0.468 11.192 1.00 95.19 86 ARG A O 1
ATOM 703 N N . GLN A 1 87 ? 17.316 0.590 9.834 1.00 94.94 87 GLN A N 1
ATOM 704 C CA . GLN A 1 87 ? 17.997 0.218 8.591 1.00 94.94 87 GLN A CA 1
ATOM 705 C C . GLN A 1 87 ? 19.381 0.873 8.495 1.00 94.94 87 GLN A C 1
ATOM 707 O O . GLN A 1 87 ? 20.359 0.166 8.272 1.00 94.94 87 GLN A O 1
ATOM 712 N N . ALA A 1 88 ? 19.490 2.175 8.781 1.00 95.12 88 ALA A N 1
ATOM 713 C CA . ALA A 1 88 ? 20.772 2.885 8.803 1.00 95.12 88 ALA A CA 1
ATOM 714 C C . ALA A 1 88 ? 21.763 2.284 9.821 1.00 95.12 88 ALA A C 1
ATOM 716 O O . ALA A 1 88 ? 22.960 2.166 9.550 1.00 95.12 88 ALA A O 1
ATOM 717 N N . GLY A 1 89 ? 21.257 1.843 10.979 1.00 95.00 89 GLY A N 1
ATOM 718 C CA . GLY A 1 89 ? 22.058 1.138 11.980 1.00 95.00 89 GLY A CA 1
ATOM 719 C C . GLY A 1 89 ? 22.636 -0.190 11.474 1.00 95.00 89 GLY A C 1
ATOM 720 O O . GLY A 1 89 ? 23.802 -0.466 11.739 1.00 95.00 89 GLY A O 1
ATOM 721 N N . ARG A 1 90 ? 21.858 -0.977 10.711 1.00 93.12 90 ARG A N 1
ATOM 722 C CA . ARG A 1 90 ? 22.311 -2.255 10.121 1.00 93.12 90 ARG A CA 1
ATOM 723 C C . ARG A 1 90 ? 23.428 -2.049 9.102 1.00 93.12 90 ARG A C 1
ATOM 725 O O . ARG A 1 90 ? 24.470 -2.683 9.223 1.00 93.12 90 ARG A O 1
ATOM 732 N N . MET A 1 91 ? 23.253 -1.088 8.195 1.00 90.56 91 MET A N 1
ATOM 733 C CA . MET A 1 91 ? 24.283 -0.731 7.212 1.00 90.56 91 MET A CA 1
ATOM 734 C C . MET A 1 91 ? 25.590 -0.316 7.903 1.00 90.56 91 MET A C 1
ATOM 736 O O . MET A 1 91 ? 26.664 -0.781 7.549 1.00 90.56 91 MET A O 1
ATOM 740 N N . SER A 1 92 ? 25.494 0.489 8.967 1.00 86.50 92 SER A N 1
ATOM 741 C CA . SER A 1 92 ? 26.666 0.944 9.730 1.00 86.50 92 SER A CA 1
ATOM 742 C C . SER A 1 92 ? 27.389 -0.188 10.475 1.00 86.50 92 SER A C 1
ATOM 744 O O . SER A 1 92 ? 28.595 -0.101 10.705 1.00 86.50 92 SER A O 1
ATOM 746 N N . SER A 1 93 ? 26.666 -1.228 10.906 1.00 79.00 93 SER A N 1
ATOM 747 C CA . SER A 1 93 ? 27.271 -2.411 11.532 1.00 79.00 93 SER A CA 1
ATOM 748 C C . SER A 1 93 ? 27.896 -3.372 10.521 1.00 79.00 93 SER A C 1
ATOM 750 O O . SER A 1 93 ? 28.909 -3.986 10.842 1.00 79.00 93 SER A O 1
ATOM 752 N N . GLU A 1 94 ? 27.328 -3.478 9.318 1.00 73.94 94 GLU A N 1
ATOM 753 C CA . GLU A 1 94 ? 27.859 -4.308 8.230 1.00 73.94 94 GLU A CA 1
ATOM 754 C C . GLU A 1 94 ? 29.213 -3.764 7.750 1.00 73.94 94 GLU A C 1
ATOM 756 O O . GLU A 1 94 ? 30.195 -4.505 7.760 1.00 73.94 94 GLU A O 1
ATOM 761 N N . THR A 1 95 ? 29.324 -2.452 7.508 1.00 65.25 95 THR A N 1
ATOM 762 C CA . THR A 1 95 ? 30.584 -1.805 7.088 1.00 65.25 95 THR A CA 1
ATOM 763 C C . THR A 1 95 ? 31.731 -2.027 8.084 1.00 65.25 95 THR A C 1
ATOM 765 O O . THR A 1 95 ? 32.823 -2.431 7.700 1.00 65.25 95 THR A O 1
ATOM 768 N N . LYS A 1 96 ? 31.483 -1.875 9.395 1.00 63.03 96 LYS A N 1
ATOM 769 C CA . LYS A 1 96 ? 32.516 -2.091 10.432 1.00 63.03 96 LYS A CA 1
ATOM 770 C C . LYS A 1 96 ? 33.014 -3.537 10.522 1.00 63.03 96 LYS A C 1
ATOM 772 O O . LYS A 1 96 ? 34.088 -3.771 11.068 1.00 63.03 96 LYS A O 1
ATOM 777 N N . SER A 1 97 ? 32.216 -4.502 10.066 1.00 61.28 97 SER A N 1
ATOM 778 C CA . SER A 1 97 ? 32.585 -5.921 10.070 1.00 61.28 97 SER A CA 1
ATOM 779 C C . SER A 1 97 ? 33.391 -6.338 8.836 1.00 61.28 97 SER A C 1
ATOM 781 O O . SER A 1 97 ? 34.126 -7.322 8.903 1.00 61.28 97 SER A O 1
ATOM 783 N N . GLU A 1 98 ? 33.280 -5.584 7.741 1.00 58.97 98 GLU A N 1
ATOM 784 C CA . GLU A 1 98 ? 34.063 -5.773 6.516 1.00 58.97 98 GLU A CA 1
ATOM 785 C C . GLU A 1 98 ? 35.457 -5.145 6.642 1.00 58.97 98 GLU A C 1
ATOM 787 O O . GLU A 1 98 ? 36.429 -5.778 6.253 1.00 58.97 98 GLU A O 1
ATOM 792 N N . ASP A 1 99 ? 35.577 -3.983 7.297 1.00 58.84 99 ASP A N 1
ATOM 793 C CA . ASP A 1 99 ? 36.868 -3.320 7.572 1.00 58.84 99 ASP A CA 1
ATOM 794 C C . ASP A 1 99 ? 37.745 -4.055 8.613 1.00 58.84 99 ASP A C 1
ATOM 796 O O . ASP A 1 99 ? 38.915 -3.722 8.804 1.00 58.84 99 ASP A O 1
ATOM 800 N N . ALA A 1 100 ? 37.175 -5.024 9.338 1.00 55.41 100 ALA A N 1
ATOM 801 C CA . ALA A 1 100 ? 37.846 -5.788 10.394 1.00 55.41 100 ALA A CA 1
ATOM 802 C C . ALA A 1 100 ? 38.319 -7.190 9.948 1.00 55.41 100 ALA A C 1
ATOM 804 O O . ALA A 1 100 ? 38.785 -7.964 10.791 1.00 55.41 100 ALA A O 1
ATOM 805 N N . LYS A 1 101 ? 38.173 -7.533 8.661 1.00 48.94 101 LYS A N 1
ATOM 806 C CA . LYS A 1 101 ? 38.644 -8.783 8.039 1.00 48.94 101 LYS A CA 1
ATOM 807 C C . LYS A 1 101 ? 39.790 -8.521 7.073 1.00 48.94 101 LYS A C 1
ATOM 809 O O . LYS A 1 101 ? 40.659 -9.417 6.994 1.00 48.94 101 LYS A O 1
#

pL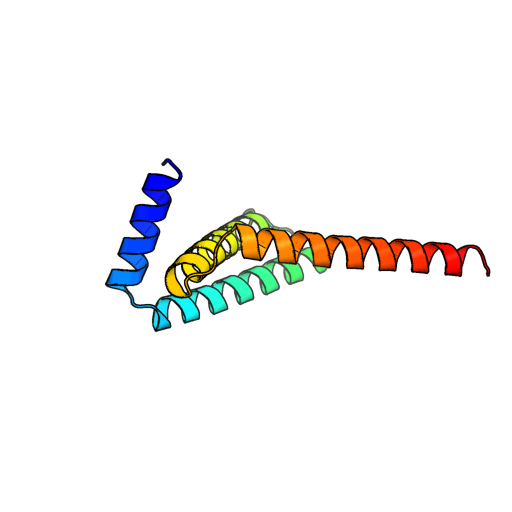DDT: mean 91.94, std 11.2, range [48.94, 98.69]

Radius of gyration: 18.2 Å; chains: 1; bounding box: 59×29×35 Å

Sequence (101 aa):
MTEDEMKTVWLESIDHYGKEKQSIVCMEECAELIQAISKRLRGKPDPDNNLTEEMADVTICLNLLKEMYGVKDCEIHEWVRRKTIRQAGRMSSETKSEDAK

Secondary structure (DSSP, 8-state):
--HHHHHHHHHHHHHHH-HHHHHHHHHHHHHHHHHHHHHHHTT---TT-HHHHHHHHHHHHHHHHHHHHT--HHHHHHHHHHHHHHHHHHHHHHHHHHTT-

Foldseek 3Di:
DDPVVLLVVLVVVCVVPHDVVLVVQLVVLVVQLVVVVVCVVVVHDDPPPSNVVSVVSNVSSVSSCCVSVVNDPVNVVVVVVVVVVVVVVVVVVVVVVVVVD